Protein AF-A0A7C6FUR5-F1 (afdb_monomer)

Radius of gyration: 21.15 Å; Cα contacts (8 Å, |Δi|>4): 86; chains: 1; bounding box: 48×14×55 Å

Mean predicted aligned error: 9.31 Å

Solvent-accessible surface area (backbone atoms only — not comparable to full-atom values): 4460 Å² total; per-residue (Å²): 110,57,66,55,37,37,52,52,11,50,50,29,31,55,54,7,52,51,28,34,50,52,10,51,59,60,59,49,80,53,71,63,57,57,51,50,51,53,49,34,55,52,41,29,76,73,71,74,48,76,65,80,81,80,70,83,79,79,46,63,65,19,52,50,29,35,54,52,9,52,50,33,29,53,52,9,52,47,35,36,54,65,47,74,109

Structure (mmCIF, N/CA/C/O backbone):
data_AF-A0A7C6FUR5-F1
#
_entry.id   AF-A0A7C6FUR5-F1
#
loop_
_atom_site.group_PDB
_atom_site.id
_atom_site.type_symbol
_atom_site.label_atom_id
_atom_site.label_alt_id
_atom_site.label_comp_id
_atom_site.label_asym_id
_atom_site.label_entity_id
_atom_site.label_seq_id
_atom_site.pdbx_PDB_ins_code
_atom_site.Cartn_x
_atom_site.Cartn_y
_atom_site.Cartn_z
_atom_site.occupancy
_atom_site.B_iso_or_equiv
_atom_site.auth_seq_id
_atom_site.auth_comp_id
_atom_site.auth_asym_id
_atom_site.auth_atom_id
_atom_site.pdbx_PDB_model_num
ATOM 1 N N . MET A 1 1 ? 16.856 -9.602 -21.327 1.00 66.06 1 MET A N 1
ATOM 2 C CA . MET A 1 1 ? 17.192 -8.507 -20.378 1.00 66.06 1 MET A CA 1
ATOM 3 C C . MET A 1 1 ? 16.170 -7.364 -20.283 1.00 66.06 1 MET A C 1
ATOM 5 O O . MET A 1 1 ? 15.641 -7.174 -19.196 1.00 66.06 1 MET A O 1
ATOM 9 N N . LYS A 1 2 ? 15.881 -6.557 -21.327 1.00 73.31 2 LYS A N 1
ATOM 10 C CA . LYS A 1 2 ? 14.910 -5.432 -21.199 1.00 73.31 2 LYS A CA 1
ATOM 11 C C . LYS A 1 2 ? 13.496 -5.920 -20.836 1.00 73.31 2 LYS A C 1
ATOM 13 O O . LYS A 1 2 ? 12.879 -5.419 -19.905 1.00 73.31 2 LYS A O 1
ATOM 18 N N . THR A 1 3 ? 13.023 -6.975 -21.494 1.00 80.62 3 THR A N 1
ATOM 19 C CA . THR A 1 3 ? 11.700 -7.564 -21.230 1.00 80.62 3 THR A CA 1
ATOM 20 C C . THR A 1 3 ? 11.576 -8.142 -19.814 1.00 80.62 3 THR A C 1
ATOM 22 O O . THR A 1 3 ? 10.569 -7.913 -19.155 1.00 80.62 3 THR A O 1
ATOM 25 N N . GLU A 1 4 ? 12.616 -8.806 -19.296 1.00 82.81 4 GLU A N 1
ATOM 26 C CA . GLU A 1 4 ? 12.640 -9.331 -17.918 1.00 82.81 4 GLU A CA 1
ATOM 27 C C . GLU A 1 4 ? 12.498 -8.219 -16.870 1.00 82.81 4 GLU A C 1
ATOM 29 O O . GLU A 1 4 ? 11.731 -8.367 -15.925 1.00 82.81 4 GLU A O 1
ATOM 34 N N . LYS A 1 5 ? 13.179 -7.077 -17.047 1.00 83.31 5 LYS A N 1
ATOM 35 C CA . LYS A 1 5 ? 13.074 -5.937 -16.117 1.00 83.31 5 LYS A CA 1
ATOM 36 C C . LYS A 1 5 ? 11.675 -5.321 -16.110 1.00 83.31 5 LYS A C 1
ATOM 38 O O . LYS A 1 5 ? 11.198 -4.911 -15.054 1.00 83.31 5 LYS A O 1
ATOM 43 N N . ILE A 1 6 ? 11.011 -5.287 -17.266 1.00 87.88 6 ILE A N 1
ATOM 44 C CA . ILE A 1 6 ? 9.618 -4.837 -17.380 1.00 87.88 6 ILE A CA 1
ATOM 45 C C . ILE A 1 6 ? 8.683 -5.815 -16.662 1.00 87.88 6 ILE A C 1
ATOM 47 O O . ILE A 1 6 ? 7.832 -5.376 -15.894 1.00 87.88 6 ILE A O 1
ATOM 51 N N . ILE A 1 7 ? 8.866 -7.124 -16.860 1.00 91.44 7 ILE A N 1
ATOM 52 C CA . ILE A 1 7 ? 8.057 -8.165 -16.207 1.00 91.44 7 ILE A CA 1
ATOM 53 C C . ILE A 1 7 ? 8.234 -8.118 -14.684 1.00 91.44 7 ILE A C 1
ATOM 55 O O . ILE A 1 7 ? 7.245 -8.077 -13.959 1.00 91.44 7 ILE A O 1
ATOM 59 N N . ILE A 1 8 ? 9.475 -8.049 -14.194 1.00 90.56 8 ILE A N 1
ATOM 60 C CA . ILE A 1 8 ? 9.770 -7.915 -12.760 1.00 90.56 8 ILE A CA 1
ATOM 61 C C . ILE A 1 8 ? 9.123 -6.640 -12.205 1.00 90.56 8 ILE A C 1
ATOM 63 O O . ILE A 1 8 ? 8.496 -6.676 -11.150 1.00 90.56 8 ILE A O 1
ATOM 67 N N . GLY A 1 9 ? 9.217 -5.524 -12.932 1.00 90.88 9 GLY A N 1
ATOM 68 C CA . GLY A 1 9 ? 8.585 -4.271 -12.534 1.00 90.88 9 GLY A CA 1
ATOM 69 C C . GLY A 1 9 ? 7.060 -4.364 -12.437 1.00 90.88 9 GLY A C 1
ATOM 70 O O . GLY A 1 9 ? 6.482 -3.877 -11.470 1.00 90.88 9 GLY A O 1
ATOM 71 N N . LEU A 1 10 ? 6.411 -5.043 -13.387 1.00 93.56 10 LEU A N 1
ATOM 72 C CA . LEU A 1 10 ? 4.967 -5.289 -13.354 1.00 93.56 10 LEU A CA 1
ATOM 73 C C . LEU A 1 10 ? 4.563 -6.175 -12.170 1.00 93.56 10 LEU A C 1
ATOM 75 O O . LEU A 1 10 ? 3.593 -5.855 -11.487 1.00 93.5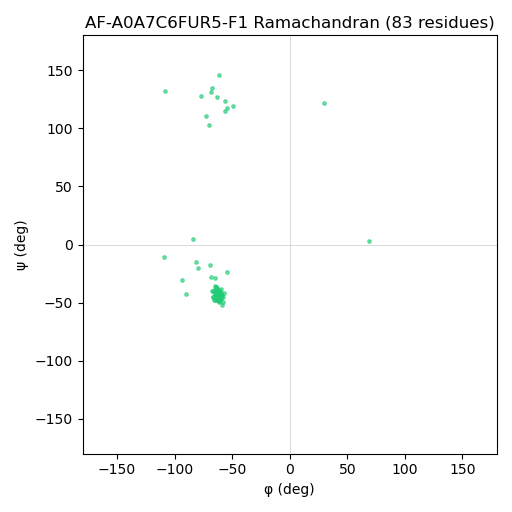6 10 LEU A O 1
ATOM 79 N N . ILE A 1 11 ? 5.321 -7.237 -11.881 1.00 94.88 11 ILE A N 1
ATOM 80 C CA . ILE A 1 11 ? 5.070 -8.105 -10.719 1.00 94.88 11 ILE A CA 1
ATOM 81 C C . ILE A 1 11 ? 5.167 -7.298 -9.420 1.00 94.88 11 ILE A C 1
ATOM 83 O O . ILE A 1 11 ? 4.274 -7.382 -8.581 1.00 94.88 11 ILE A O 1
ATOM 87 N N . LEU A 1 12 ? 6.209 -6.474 -9.270 1.00 94.06 12 LEU A N 1
ATOM 88 C CA . LEU A 1 12 ? 6.391 -5.619 -8.093 1.00 94.06 12 LEU A CA 1
ATOM 89 C C . LEU A 1 12 ? 5.228 -4.635 -7.905 1.00 94.06 12 LEU A C 1
ATOM 91 O O . LEU A 1 12 ? 4.789 -4.425 -6.777 1.00 94.06 12 LEU A O 1
ATOM 95 N N . ILE A 1 13 ? 4.696 -4.077 -8.997 1.00 94.12 13 ILE A N 1
ATOM 96 C CA . ILE A 1 13 ? 3.523 -3.195 -8.956 1.00 94.12 13 ILE A CA 1
ATOM 97 C C . ILE A 1 13 ? 2.274 -3.966 -8.513 1.00 94.12 13 ILE A C 1
ATOM 99 O O . ILE A 1 13 ? 1.564 -3.505 -7.624 1.00 94.12 13 ILE A O 1
ATOM 103 N N . ILE A 1 14 ? 2.011 -5.142 -9.092 1.00 96.31 14 ILE A N 1
ATOM 104 C CA . ILE A 1 14 ? 0.834 -5.960 -8.752 1.00 96.31 14 ILE A CA 1
ATOM 105 C C . ILE A 1 14 ? 0.871 -6.371 -7.277 1.00 96.31 14 ILE A C 1
ATOM 107 O O . ILE A 1 14 ? -0.107 -6.176 -6.556 1.00 96.31 14 ILE A O 1
ATOM 111 N N . VAL A 1 15 ? 2.008 -6.894 -6.809 1.00 95.00 15 VAL A N 1
ATOM 112 C CA . VAL A 1 15 ? 2.189 -7.277 -5.401 1.00 95.00 15 VAL A CA 1
ATOM 113 C C . VAL A 1 15 ? 2.093 -6.048 -4.494 1.00 95.00 15 VAL A C 1
ATOM 115 O O . VAL A 1 15 ? 1.444 -6.107 -3.453 1.00 95.00 15 VAL A O 1
ATOM 118 N N . GLY A 1 16 ? 2.672 -4.917 -4.905 1.00 94.31 16 GLY A N 1
ATOM 119 C CA . GLY A 1 16 ? 2.586 -3.654 -4.177 1.00 94.31 16 GLY A CA 1
ATOM 120 C C . GLY A 1 16 ? 1.144 -3.192 -3.961 1.00 94.31 16 GLY A C 1
ATOM 121 O O . GLY A 1 16 ? 0.743 -2.933 -2.826 1.00 94.31 16 GLY A O 1
ATOM 122 N N . PHE A 1 17 ? 0.332 -3.172 -5.022 1.00 94.25 17 PHE A N 1
ATOM 123 C CA . PHE A 1 17 ? -1.091 -2.838 -4.934 1.00 94.25 17 PHE A CA 1
ATOM 124 C C . PHE A 1 17 ? -1.886 -3.833 -4.088 1.00 94.25 17 PHE A C 1
ATOM 126 O O . PHE A 1 17 ? -2.761 -3.418 -3.328 1.00 94.25 17 PHE A O 1
ATOM 133 N N . PHE A 1 18 ? -1.569 -5.125 -4.168 1.00 95.06 18 PHE A N 1
ATOM 134 C CA . PHE A 1 18 ? -2.215 -6.135 -3.335 1.00 95.06 18 PHE A CA 1
ATOM 135 C C . PHE A 1 18 ? -1.954 -5.900 -1.838 1.00 95.06 18 PHE A C 1
ATOM 137 O O . PHE A 1 18 ? -2.885 -5.938 -1.036 1.00 95.06 18 PHE A O 1
ATOM 144 N N . LEU A 1 19 ? -0.714 -5.581 -1.452 1.00 93.12 19 LEU A N 1
ATOM 145 C CA . LEU A 1 19 ? -0.388 -5.254 -0.059 1.00 93.12 19 LEU A CA 1
ATOM 146 C C . LEU A 1 19 ? -1.060 -3.959 0.405 1.00 93.12 19 LEU A C 1
ATOM 148 O O . LEU A 1 19 ? -1.556 -3.907 1.529 1.00 93.12 19 LEU A O 1
ATOM 152 N N . LEU A 1 20 ? -1.137 -2.941 -0.459 1.00 92.38 20 LEU A N 1
ATOM 153 C CA . LEU A 1 20 ? -1.875 -1.712 -0.155 1.00 92.38 20 LEU A CA 1
ATOM 154 C C . LEU A 1 20 ? -3.353 -2.004 0.117 1.00 92.38 20 LEU A C 1
ATOM 156 O O . LEU A 1 20 ? -3.909 -1.499 1.089 1.00 92.38 20 LEU A O 1
ATOM 160 N N . TYR A 1 21 ? -3.972 -2.851 -0.704 1.00 92.44 21 TYR A N 1
ATOM 161 C CA . TYR A 1 21 ? -5.359 -3.271 -0.526 1.00 92.44 21 TYR A CA 1
ATOM 162 C C . TYR A 1 21 ? -5.568 -4.029 0.792 1.00 92.44 21 TYR A C 1
ATOM 164 O O . TYR A 1 21 ? -6.478 -3.702 1.554 1.00 92.44 21 TYR A O 1
ATOM 172 N N . MET A 1 22 ? -4.693 -4.988 1.105 1.00 88.88 22 MET A N 1
ATOM 173 C CA . MET A 1 22 ? -4.743 -5.748 2.360 1.00 88.88 22 MET A CA 1
ATOM 174 C C . MET A 1 22 ? -4.536 -4.854 3.589 1.00 88.88 22 MET A C 1
ATOM 176 O O . MET A 1 22 ? -5.253 -4.986 4.582 1.00 88.88 22 MET A O 1
ATOM 180 N N . GLY A 1 23 ? -3.580 -3.926 3.522 1.00 88.62 23 GLY A N 1
ATOM 181 C CA . GLY A 1 23 ? -3.341 -2.939 4.572 1.00 88.62 23 GLY A CA 1
ATOM 182 C C . GLY A 1 23 ? -4.542 -2.017 4.768 1.00 88.62 23 GLY A C 1
ATOM 183 O O . GLY A 1 23 ? -4.970 -1.799 5.897 1.00 88.62 23 GLY A O 1
ATOM 184 N N . TYR A 1 24 ? -5.148 -1.552 3.674 1.00 86.75 24 TYR A N 1
ATOM 185 C CA . TYR A 1 24 ? -6.347 -0.720 3.717 1.00 86.75 24 TYR A CA 1
ATOM 186 C C . TYR A 1 24 ? -7.536 -1.446 4.359 1.00 86.75 24 TYR A C 1
ATOM 188 O O . TYR A 1 24 ? -8.171 -0.887 5.250 1.00 86.75 24 TYR A O 1
ATOM 196 N N . GLN A 1 25 ? -7.799 -2.702 3.981 1.00 84.56 25 GLN A N 1
ATOM 197 C CA . GLN A 1 25 ? -8.862 -3.495 4.606 1.00 84.56 25 GLN A CA 1
ATOM 198 C C . GLN A 1 25 ? -8.622 -3.716 6.100 1.00 84.56 25 GLN A C 1
ATOM 200 O O . GLN A 1 25 ? -9.536 -3.547 6.902 1.00 84.56 25 GLN A O 1
ATOM 205 N N . LYS A 1 26 ? -7.388 -4.048 6.497 1.00 81.50 26 LYS A N 1
ATOM 206 C CA . LYS A 1 26 ? -7.044 -4.236 7.914 1.00 81.50 26 LYS A CA 1
ATOM 207 C C . LYS A 1 26 ? -7.176 -2.946 8.729 1.00 81.50 26 LYS A C 1
ATOM 209 O O . LYS A 1 26 ? -7.460 -3.032 9.918 1.00 81.50 26 LYS A O 1
ATOM 214 N N . MET A 1 27 ? -6.983 -1.779 8.111 1.00 79.31 27 MET A N 1
ATOM 215 C CA . MET A 1 27 ? -7.113 -0.476 8.768 1.00 79.31 27 MET A CA 1
ATOM 216 C C . MET A 1 27 ? -8.570 -0.016 8.911 1.00 79.31 27 MET A C 1
ATOM 218 O O . MET A 1 27 ? -8.849 0.852 9.739 1.00 79.31 27 MET A O 1
ATOM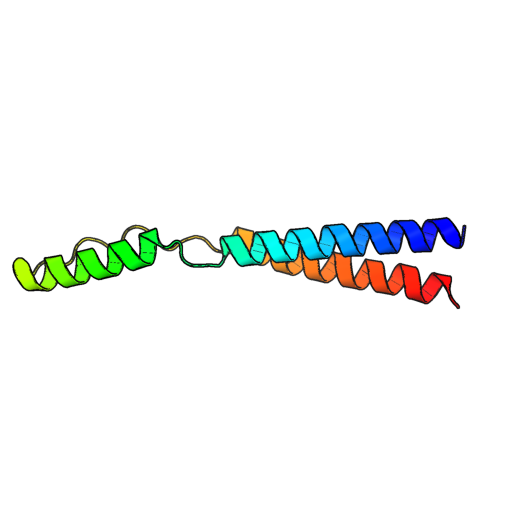 222 N N . GLN A 1 28 ? -9.503 -0.564 8.122 1.00 73.19 28 GLN A N 1
ATOM 223 C CA . GLN A 1 28 ? -10.910 -0.219 8.279 1.00 73.19 28 GLN A CA 1
ATOM 224 C C . GLN A 1 28 ? -11.446 -0.762 9.617 1.00 73.19 28 GLN A C 1
ATOM 226 O O . GLN A 1 28 ? -11.172 -1.915 9.977 1.00 73.19 28 GLN A O 1
ATOM 231 N N . PRO A 1 29 ? -12.197 0.064 10.370 1.00 62.62 29 PRO A N 1
ATOM 232 C CA . PRO A 1 29 ? -12.917 -0.413 11.539 1.00 62.62 29 PRO A CA 1
ATOM 233 C C . PRO A 1 29 ? -13.947 -1.435 11.067 1.00 62.62 29 PRO A C 1
ATOM 235 O O . PRO A 1 29 ? -14.728 -1.156 10.153 1.00 62.62 29 PRO A O 1
ATOM 238 N N . ASP A 1 30 ? -13.921 -2.626 11.663 1.00 67.88 30 ASP A N 1
ATOM 239 C CA . ASP A 1 30 ? -14.884 -3.666 11.318 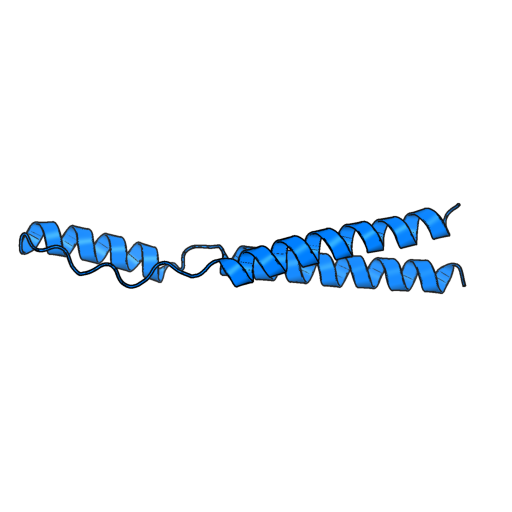1.00 67.88 30 ASP A CA 1
ATOM 240 C C . ASP A 1 30 ? -16.293 -3.145 11.638 1.00 67.88 30 ASP A C 1
ATOM 242 O O . ASP A 1 30 ? -16.494 -2.418 12.614 1.00 67.88 30 ASP A O 1
ATOM 246 N N . GLU A 1 31 ? -17.305 -3.518 10.850 1.00 65.44 31 GLU A N 1
ATOM 247 C CA . GLU A 1 31 ? -18.707 -3.154 11.135 1.00 65.44 31 GLU A CA 1
ATOM 248 C C . GLU A 1 31 ? -19.141 -3.569 12.552 1.00 65.44 31 GLU A C 1
ATOM 250 O O . GLU A 1 31 ? -20.023 -2.960 13.162 1.00 65.44 31 GLU A O 1
ATOM 255 N N . ILE A 1 32 ? -18.451 -4.564 13.110 1.00 64.88 32 ILE A N 1
ATOM 256 C CA . ILE A 1 32 ? -18.573 -5.038 14.485 1.00 64.88 32 ILE A CA 1
ATOM 257 C C . ILE A 1 32 ? -18.188 -3.945 15.495 1.00 64.88 32 ILE A C 1
ATOM 259 O O . ILE A 1 32 ? -18.890 -3.779 16.485 1.00 64.88 32 ILE A O 1
ATOM 263 N N . GLU A 1 33 ? -17.142 -3.151 15.247 1.00 68.62 33 GLU A N 1
ATOM 264 C CA . GLU A 1 33 ? -16.703 -2.061 16.134 1.00 68.62 33 GLU A CA 1
ATOM 265 C C . GLU A 1 33 ? -17.734 -0.920 16.162 1.00 68.62 33 GLU A C 1
ATOM 267 O O . GLU A 1 33 ? -18.078 -0.405 17.228 1.00 68.62 33 GLU A O 1
ATOM 272 N N . LYS A 1 34 ? -18.312 -0.586 14.998 1.00 70.06 34 LYS A N 1
ATOM 273 C CA . LYS A 1 34 ? -19.453 0.343 14.900 1.00 70.06 34 LYS A CA 1
ATOM 274 C C . LYS A 1 34 ? -20.686 -0.190 15.625 1.00 70.06 34 LYS A C 1
ATOM 276 O O . LYS A 1 34 ? -21.352 0.551 16.339 1.00 70.06 34 LYS A O 1
ATOM 281 N N . THR A 1 35 ? -20.994 -1.473 15.461 1.00 71.94 35 THR A N 1
ATOM 282 C CA . THR A 1 35 ? -22.159 -2.089 16.110 1.00 71.94 35 THR A CA 1
ATOM 283 C C . THR A 1 35 ? -21.977 -2.137 17.628 1.00 71.94 35 THR A C 1
ATOM 285 O O . THR A 1 35 ? -22.896 -1.808 18.375 1.00 71.94 35 THR A O 1
ATOM 288 N N . LEU A 1 36 ? -20.767 -2.448 18.099 1.00 73.25 36 LEU A N 1
ATOM 289 C CA . LEU A 1 36 ? -20.401 -2.411 19.513 1.00 73.25 36 LEU A CA 1
ATOM 290 C C . LEU A 1 36 ? -20.476 -0.998 20.096 1.00 73.25 36 LEU A C 1
ATOM 292 O O . LEU A 1 36 ? -20.909 -0.856 21.237 1.00 73.25 36 LEU A O 1
ATOM 296 N N . SER A 1 37 ? -20.112 0.046 19.340 1.00 75.25 37 SER A N 1
ATOM 297 C CA . SER A 1 37 ? -20.269 1.424 19.822 1.00 75.25 37 SER A CA 1
ATOM 298 C C . SER A 1 37 ? -21.744 1.778 20.024 1.00 75.25 37 SER A C 1
ATOM 300 O O . SER A 1 37 ? -22.092 2.335 21.060 1.00 75.25 37 SER A O 1
ATOM 302 N N . VAL A 1 38 ? -22.619 1.386 19.090 1.00 81.44 38 VAL A N 1
ATOM 303 C CA . VAL A 1 38 ? -24.073 1.600 19.196 1.00 81.44 38 VAL A CA 1
ATOM 304 C C . VAL A 1 38 ? -24.665 0.831 20.381 1.00 81.44 38 VAL A C 1
ATOM 306 O O . VAL A 1 38 ? -25.469 1.382 21.129 1.00 81.44 38 VAL A O 1
ATOM 309 N N . ILE A 1 39 ? -24.247 -0.422 20.595 1.00 79.69 39 ILE A N 1
ATOM 310 C CA . ILE A 1 39 ? -24.680 -1.226 21.749 1.00 79.69 39 ILE A CA 1
ATOM 311 C C . ILE A 1 39 ? -24.197 -0.600 23.062 1.00 79.69 39 ILE A C 1
ATOM 313 O O . ILE A 1 39 ? -24.950 -0.566 24.035 1.00 79.69 39 ILE A O 1
ATOM 317 N N . ASN A 1 40 ? -22.969 -0.082 23.099 1.00 79.88 40 ASN A N 1
ATOM 318 C CA . ASN A 1 40 ? -22.435 0.584 24.282 1.00 79.88 40 ASN A CA 1
ATOM 319 C C . ASN A 1 40 ? -23.204 1.874 24.605 1.00 79.88 40 ASN A C 1
ATOM 321 O O . ASN A 1 40 ? -23.574 2.080 25.757 1.00 79.88 40 ASN A O 1
ATOM 325 N N . ASP A 1 41 ? -23.513 2.699 23.601 1.00 82.94 41 ASP A N 1
ATOM 326 C CA . ASP A 1 41 ? -24.319 3.914 23.783 1.00 82.94 41 ASP A CA 1
ATOM 327 C C . ASP A 1 41 ? -25.741 3.580 24.260 1.00 82.94 41 ASP A C 1
ATOM 329 O O . ASP A 1 41 ? -26.273 4.223 25.168 1.00 82.94 41 ASP A O 1
ATOM 333 N N . PHE A 1 42 ? -26.346 2.527 23.703 1.00 83.75 42 PHE A N 1
ATOM 334 C CA . PHE A 1 42 ? -27.657 2.042 24.129 1.00 83.75 42 PHE A CA 1
ATOM 335 C C . PHE A 1 42 ? -27.644 1.513 25.571 1.00 83.75 42 PHE A C 1
ATOM 337 O O . PHE A 1 42 ? -28.498 1.886 26.375 1.00 83.75 42 PHE A O 1
ATOM 344 N N 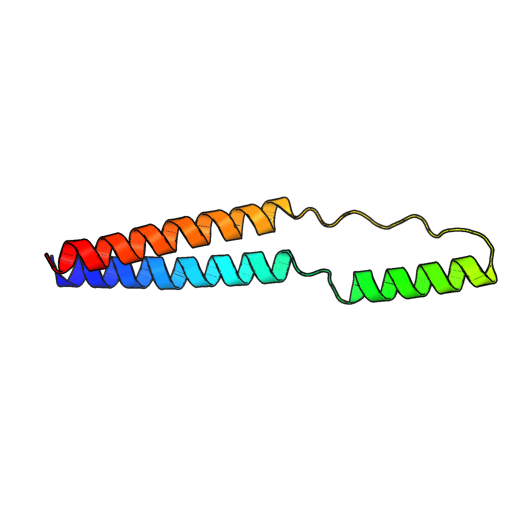. SER A 1 43 ? -26.650 0.695 25.928 1.00 82.62 43 SER A N 1
ATOM 345 C CA . SER A 1 43 ? -26.472 0.183 27.291 1.00 82.62 43 SER A CA 1
ATOM 346 C C . SER A 1 43 ? -26.244 1.314 28.286 1.00 82.62 43 SER A C 1
ATOM 348 O O . SER A 1 43 ? -26.910 1.356 29.316 1.00 82.62 43 SER A O 1
ATOM 350 N N . LYS A 1 44 ? -25.368 2.272 27.964 1.00 81.94 44 LYS A N 1
ATOM 351 C CA . LYS A 1 44 ? -25.093 3.441 28.807 1.00 81.94 44 LYS A CA 1
ATOM 352 C C . LYS A 1 44 ? -26.364 4.237 29.101 1.00 81.94 44 LYS A C 1
ATOM 354 O O . LYS A 1 44 ? -26.573 4.639 30.243 1.00 81.94 44 LYS A O 1
ATOM 359 N N . ASN A 1 45 ? -27.229 4.416 28.102 1.00 83.38 45 ASN A N 1
ATOM 360 C CA . ASN A 1 45 ? -28.510 5.105 28.273 1.00 83.38 45 ASN A CA 1
ATOM 361 C C . ASN A 1 45 ? -29.513 4.329 29.143 1.00 83.38 45 ASN A C 1
ATOM 363 O O . ASN A 1 45 ? -30.358 4.952 29.779 1.00 83.38 45 ASN A O 1
ATOM 367 N N . LEU A 1 46 ? -29.438 2.995 29.183 1.00 82.81 46 LEU A N 1
ATOM 368 C CA . LEU A 1 46 ? -30.365 2.161 29.956 1.00 82.81 46 LEU A CA 1
ATOM 369 C C . LEU A 1 46 ? -29.899 1.882 31.385 1.00 82.81 46 LEU A C 1
ATOM 371 O O . LEU A 1 46 ? -30.710 1.898 32.306 1.00 82.81 46 LEU A O 1
ATOM 375 N N . THR A 1 47 ? -28.617 1.578 31.576 1.00 81.62 47 THR A N 1
ATOM 376 C CA . THR A 1 47 ? -28.082 1.091 32.857 1.00 81.62 47 THR A CA 1
ATOM 377 C C . THR A 1 47 ? -27.203 2.116 33.566 1.00 81.62 47 THR A C 1
ATOM 379 O O . THR A 1 47 ? -26.847 1.914 34.726 1.00 81.62 47 THR A O 1
ATOM 382 N N . GLY A 1 48 ? -26.827 3.210 32.893 1.00 80.19 48 GLY A N 1
ATOM 383 C CA . GLY A 1 48 ? -25.880 4.201 33.409 1.00 80.19 48 GLY A CA 1
ATOM 384 C C . GLY A 1 48 ? -24.438 3.689 33.512 1.00 80.19 48 GLY A C 1
ATOM 385 O O . GLY A 1 48 ? -23.568 4.423 33.977 1.00 80.19 48 GLY A O 1
ATOM 386 N N . GLN A 1 49 ? -24.168 2.451 33.085 1.00 71.62 49 GLN A N 1
ATOM 387 C CA . GLN A 1 49 ? -22.849 1.827 33.139 1.00 71.62 49 GLN A CA 1
ATOM 388 C C . GLN A 1 49 ? -22.255 1.705 31.732 1.00 71.62 49 GLN A C 1
ATOM 390 O O . GLN A 1 49 ? -22.917 1.247 30.799 1.00 71.62 49 GLN A O 1
ATOM 395 N N . GLU A 1 50 ? -20.996 2.120 31.576 1.00 67.38 50 GLU A N 1
ATOM 396 C CA . GLU A 1 50 ? -20.247 1.930 30.331 1.00 67.38 50 GLU A CA 1
ATOM 397 C C . GLU A 1 50 ? -19.769 0.479 30.232 1.00 67.38 50 GLU A C 1
ATOM 399 O O . GLU A 1 50 ? -19.126 -0.036 31.150 1.00 67.38 50 GLU A O 1
ATOM 404 N N . ILE A 1 51 ? -20.057 -0.181 29.108 1.00 67.31 51 ILE A N 1
ATOM 405 C CA . ILE A 1 51 ? -19.479 -1.491 28.811 1.00 67.31 51 ILE A CA 1
ATOM 406 C C . ILE A 1 51 ? -17.977 -1.267 28.572 1.00 67.31 51 ILE A C 1
ATOM 408 O O . ILE A 1 51 ? -17.609 -0.358 27.816 1.00 67.31 51 ILE A O 1
ATOM 412 N N . PRO A 1 52 ? -17.081 -2.055 29.196 1.00 63.28 52 PRO A N 1
ATOM 413 C CA . PRO A 1 52 ? -15.649 -1.907 28.982 1.00 63.28 52 PRO A CA 1
ATOM 414 C C . PRO A 1 52 ? -15.328 -2.036 27.490 1.00 63.28 52 PRO A C 1
ATOM 416 O O . PRO A 1 52 ? -15.679 -3.028 26.849 1.00 63.28 52 PRO A O 1
ATOM 419 N N . LYS A 1 53 ? -14.672 -1.010 26.929 1.00 62.38 53 LYS A N 1
ATOM 420 C CA . LYS A 1 53 ? -14.276 -0.978 25.516 1.00 62.38 53 LYS A CA 1
ATOM 421 C C . LYS A 1 53 ? -13.413 -2.200 25.205 1.00 62.38 53 LYS A C 1
ATOM 423 O O . LYS A 1 53 ? -12.304 -2.327 25.722 1.00 62.38 53 LYS A O 1
ATOM 428 N N . VAL A 1 54 ? -13.915 -3.080 24.345 1.00 60.12 54 VAL A N 1
ATOM 429 C CA . VAL A 1 54 ? -13.147 -4.216 23.840 1.00 60.12 54 VAL A CA 1
ATOM 430 C C . VAL A 1 54 ? -12.112 -3.675 22.850 1.00 60.12 54 VAL A C 1
ATOM 432 O O . VAL A 1 54 ? -12.474 -3.144 21.811 1.00 60.12 54 VAL A O 1
ATOM 435 N N . TYR A 1 55 ? -10.846 -3.743 23.273 1.00 56.59 55 TYR A N 1
ATOM 436 C CA . TYR A 1 55 ? -9.571 -3.626 22.551 1.00 56.59 55 TYR A CA 1
ATOM 437 C C . TYR A 1 55 ? -9.480 -2.744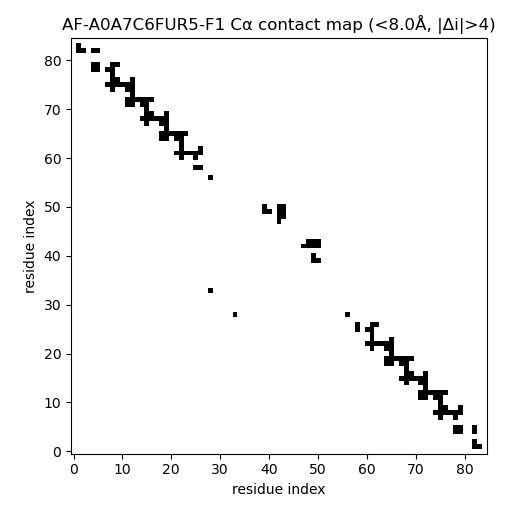 21.290 1.00 56.59 55 TYR A C 1
ATOM 439 O O . TYR A 1 55 ? -10.059 -3.032 20.252 1.00 56.59 55 TYR A O 1
ATOM 447 N N . LYS A 1 56 ? -8.568 -1.756 21.350 1.00 59.03 56 LYS A N 1
ATOM 448 C CA . LYS A 1 56 ? -7.984 -1.090 20.172 1.00 59.03 56 LYS A CA 1
ATOM 449 C C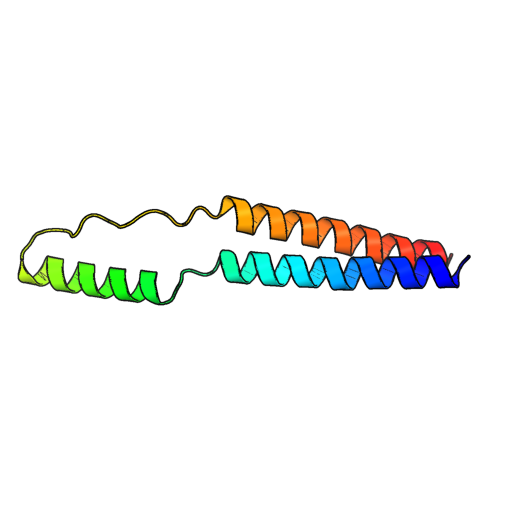 . LYS A 1 56 ? -7.486 -2.150 19.185 1.00 59.03 56 LYS A C 1
ATOM 451 O O . LYS A 1 56 ? -6.564 -2.893 19.524 1.00 59.03 56 LYS A O 1
ATOM 456 N N . LYS A 1 57 ? -8.040 -2.168 17.971 1.00 65.25 57 LYS A N 1
ATOM 457 C CA . LYS A 1 57 ? -7.476 -2.912 16.839 1.00 65.25 57 LYS A CA 1
ATOM 458 C C . LYS A 1 57 ? -6.015 -2.478 16.648 1.00 65.25 57 LYS A C 1
ATOM 460 O O . LYS A 1 57 ? -5.731 -1.293 16.456 1.00 65.25 57 LYS A O 1
ATOM 465 N N . ASP A 1 58 ? -5.081 -3.417 16.799 1.00 73.50 58 ASP A N 1
ATOM 466 C CA . ASP A 1 58 ? -3.665 -3.158 16.549 1.00 73.50 58 ASP A CA 1
ATOM 467 C C . AS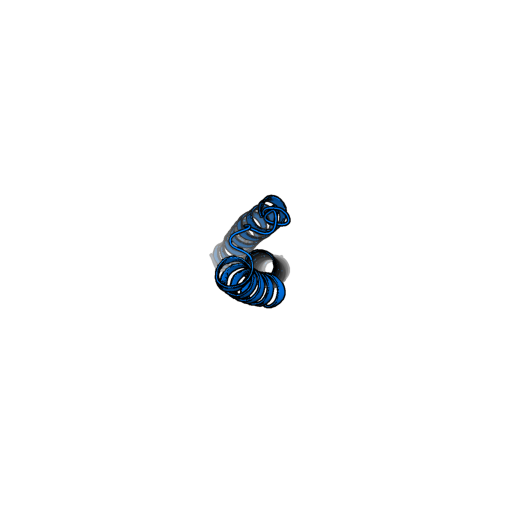P A 1 58 ? -3.460 -2.984 15.040 1.00 73.50 58 ASP A C 1
ATOM 469 O O . ASP A 1 58 ? -3.455 -3.940 14.264 1.00 73.50 58 ASP A O 1
ATOM 473 N N . ASN A 1 59 ? -3.320 -1.729 14.620 1.00 81.69 59 ASN A N 1
ATOM 474 C CA . ASN A 1 59 ? -3.163 -1.361 13.217 1.00 81.69 59 ASN A CA 1
ATOM 475 C C . ASN A 1 59 ? -1.709 -1.477 12.733 1.00 81.69 59 ASN A C 1
ATOM 477 O O . ASN A 1 59 ? -1.421 -1.106 11.594 1.00 81.69 59 ASN A O 1
ATOM 481 N N . THR A 1 60 ? -0.784 -1.980 13.558 1.00 86.12 60 THR A N 1
ATOM 482 C CA . THR A 1 60 ? 0.636 -2.101 13.199 1.00 86.12 60 THR A CA 1
ATOM 483 C C . THR A 1 60 ? 0.820 -2.945 11.941 1.00 86.12 60 THR A C 1
ATOM 485 O O . THR A 1 60 ? 1.508 -2.524 11.012 1.00 86.12 60 THR A O 1
ATOM 488 N N . GLU A 1 61 ? 0.140 -4.091 11.846 1.00 84.38 61 GLU A N 1
ATOM 489 C CA . GLU A 1 61 ? 0.193 -4.931 10.644 1.00 84.38 61 GLU A CA 1
ATOM 490 C C . GLU A 1 61 ? -0.342 -4.204 9.406 1.00 84.38 61 GLU A C 1
ATOM 492 O O . GLU A 1 61 ? 0.261 -4.272 8.335 1.00 84.38 61 GLU A O 1
ATOM 497 N N . ALA A 1 62 ? -1.455 -3.478 9.549 1.00 86.75 62 ALA A N 1
ATOM 498 C CA . ALA A 1 62 ? -2.051 -2.711 8.460 1.00 86.75 62 ALA A CA 1
ATOM 499 C C . ALA A 1 62 ? -1.065 -1.664 7.919 1.00 86.75 62 ALA A C 1
ATOM 501 O O . ALA A 1 62 ? -0.857 -1.565 6.710 1.00 86.75 62 ALA A O 1
ATOM 502 N N . ILE A 1 63 ? -0.400 -0.939 8.821 1.00 90.12 63 ILE A N 1
ATOM 503 C CA . ILE A 1 63 ? 0.613 0.067 8.489 1.00 90.12 63 ILE A CA 1
ATOM 504 C C . ILE A 1 63 ? 1.820 -0.577 7.797 1.00 90.12 63 ILE A C 1
ATOM 506 O O . ILE A 1 63 ? 2.298 -0.048 6.792 1.00 90.12 63 ILE A O 1
ATOM 510 N N . ILE A 1 64 ? 2.290 -1.733 8.278 1.00 91.88 64 ILE A N 1
ATOM 511 C CA . ILE A 1 64 ? 3.397 -2.470 7.650 1.00 91.88 64 ILE A CA 1
ATOM 512 C C . ILE A 1 64 ? 3.041 -2.853 6.209 1.00 91.88 64 ILE A C 1
ATOM 514 O O . ILE A 1 64 ? 3.834 -2.602 5.299 1.00 91.88 64 ILE A O 1
ATOM 518 N N . PHE A 1 65 ? 1.845 -3.403 5.975 1.00 92.00 65 PHE A N 1
ATOM 519 C CA . PHE A 1 65 ? 1.397 -3.752 4.625 1.00 92.00 65 PHE A CA 1
ATOM 520 C C . PHE A 1 65 ? 1.300 -2.530 3.709 1.00 92.00 65 PHE A C 1
ATOM 522 O O . PHE A 1 65 ? 1.720 -2.602 2.553 1.00 92.00 65 PHE A O 1
ATOM 529 N N . LEU A 1 66 ? 0.828 -1.392 4.229 1.00 92.38 66 LEU A N 1
ATOM 530 C CA . LEU A 1 66 ? 0.757 -0.148 3.464 1.00 92.38 66 LEU A CA 1
ATOM 531 C C . LEU A 1 66 ? 2.150 0.350 3.043 1.00 92.38 66 LEU A C 1
ATOM 533 O O . LEU A 1 66 ? 2.368 0.664 1.872 1.00 92.38 66 LEU A O 1
ATOM 537 N N . ILE A 1 67 ? 3.109 0.382 3.973 1.00 93.94 67 ILE A N 1
ATOM 538 C CA . ILE A 1 67 ? 4.481 0.838 3.702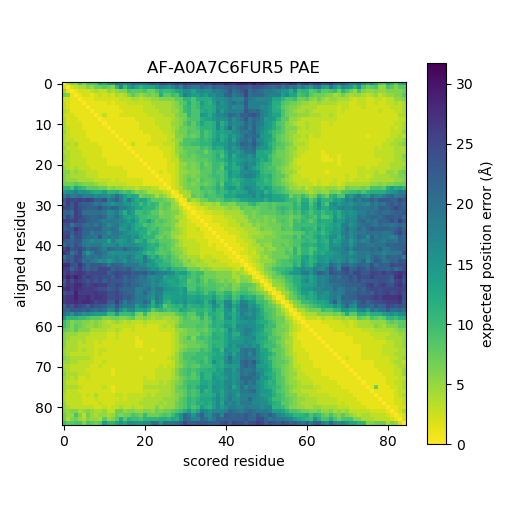 1.00 93.94 67 ILE A CA 1
ATOM 539 C C . ILE A 1 67 ? 5.177 -0.096 2.706 1.00 93.94 67 ILE A C 1
ATOM 541 O O . ILE A 1 67 ? 5.749 0.372 1.720 1.00 93.94 67 ILE A O 1
ATOM 545 N N . LEU A 1 68 ? 5.103 -1.413 2.925 1.00 93.19 68 LEU A N 1
ATOM 546 C CA . LEU A 1 68 ? 5.701 -2.398 2.020 1.00 93.19 68 LEU A CA 1
ATOM 547 C C . LEU A 1 68 ? 5.091 -2.316 0.617 1.00 93.19 68 LEU A C 1
ATOM 549 O O . LEU A 1 68 ? 5.824 -2.340 -0.373 1.00 93.19 68 LEU A O 1
ATOM 553 N N . GLY A 1 69 ? 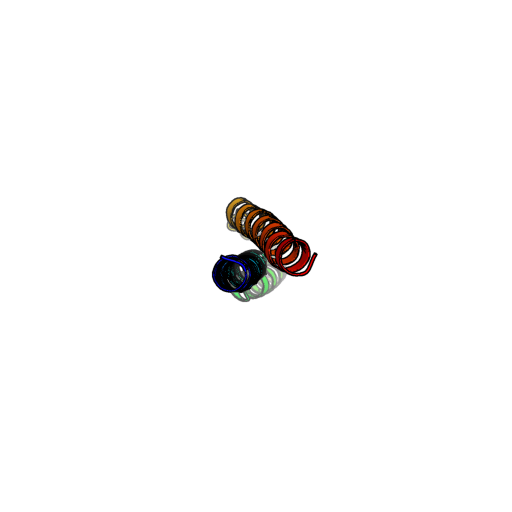3.768 -2.157 0.524 1.00 93.19 69 GLY A N 1
ATOM 554 C CA . GLY A 1 69 ? 3.072 -2.007 -0.749 1.00 93.19 69 GLY A CA 1
ATOM 555 C C . GLY A 1 69 ? 3.506 -0.762 -1.531 1.00 93.19 69 GLY A C 1
ATOM 556 O O . GLY A 1 69 ? 3.760 -0.838 -2.738 1.00 93.19 69 GLY A O 1
ATOM 557 N N . LEU A 1 70 ? 3.682 0.368 -0.839 1.00 94.12 70 LEU A N 1
ATOM 558 C CA . LEU A 1 70 ? 4.215 1.610 -1.411 1.00 94.12 70 LEU A CA 1
ATOM 559 C C . LEU A 1 70 ? 5.643 1.432 -1.937 1.00 94.12 70 LEU A C 1
ATOM 561 O O . LEU A 1 70 ? 5.927 1.796 -3.080 1.00 94.12 70 LEU A O 1
ATOM 565 N N . ILE A 1 71 ? 6.527 0.831 -1.135 1.00 95.62 71 ILE A N 1
ATOM 566 C CA . ILE A 1 71 ? 7.924 0.587 -1.513 1.00 95.62 71 ILE A CA 1
ATOM 567 C C . ILE A 1 71 ? 7.989 -0.281 -2.774 1.00 95.62 71 ILE A C 1
ATOM 569 O O . ILE A 1 71 ? 8.628 0.110 -3.754 1.00 95.62 71 ILE A O 1
ATOM 573 N N . LEU A 1 72 ? 7.297 -1.424 -2.791 1.00 93.12 72 LEU A N 1
ATOM 574 C CA . LEU A 1 72 ? 7.300 -2.336 -3.941 1.00 93.12 72 LEU A CA 1
ATOM 575 C C . LEU A 1 72 ? 6.766 -1.665 -5.208 1.00 93.12 72 LEU A C 1
ATOM 577 O O . LEU A 1 72 ? 7.367 -1.811 -6.272 1.00 93.12 72 LEU A O 1
ATOM 581 N N . SER A 1 73 ? 5.707 -0.863 -5.088 1.00 91.81 73 SER A N 1
ATOM 582 C CA . SER A 1 73 ? 5.151 -0.114 -6.217 1.00 91.81 73 SER A CA 1
ATOM 583 C C . SER A 1 73 ? 6.180 0.857 -6.804 1.00 91.81 73 SER A C 1
ATOM 585 O O . SER A 1 73 ? 6.401 0.868 -8.016 1.00 91.81 73 SER A O 1
ATOM 587 N N . VAL A 1 74 ? 6.884 1.620 -5.958 1.00 95.25 74 VAL A N 1
ATOM 588 C CA . VAL A 1 74 ? 7.936 2.560 -6.389 1.00 95.25 74 VAL A CA 1
ATOM 589 C C . VAL A 1 74 ? 9.091 1.832 -7.079 1.00 95.25 74 VAL A C 1
ATOM 591 O O . VAL A 1 74 ? 9.530 2.251 -8.153 1.00 95.25 74 VAL A O 1
ATOM 594 N N . PHE A 1 75 ? 9.575 0.728 -6.505 1.00 93.38 75 PHE A N 1
ATOM 595 C CA . PHE A 1 75 ? 10.632 -0.076 -7.125 1.00 93.38 75 PHE A CA 1
ATOM 596 C C . PHE A 1 75 ? 10.181 -0.698 -8.449 1.00 93.38 75 PHE A C 1
ATOM 598 O O . PHE A 1 75 ? 10.963 -0.730 -9.401 1.00 93.38 75 PHE A O 1
ATOM 605 N N . GLY A 1 76 ? 8.920 -1.121 -8.546 1.00 91.25 76 GLY A N 1
ATOM 606 C CA . GLY A 1 76 ? 8.337 -1.633 -9.778 1.00 91.25 76 GLY A CA 1
ATOM 607 C C . GLY A 1 76 ? 8.279 -0.579 -10.885 1.00 91.25 76 GLY A C 1
ATOM 608 O O . GLY A 1 76 ? 8.780 -0.815 -11.987 1.00 91.25 76 GLY A O 1
ATOM 609 N N . PHE A 1 77 ? 7.789 0.630 -10.583 1.00 91.88 77 PHE A N 1
ATOM 610 C CA . PHE A 1 77 ? 7.820 1.755 -11.526 1.00 91.88 77 PHE A CA 1
ATOM 611 C C . PHE A 1 77 ? 9.245 2.119 -11.940 1.00 91.88 77 PHE A C 1
ATOM 613 O O . PHE A 1 77 ? 9.509 2.342 -13.123 1.00 91.88 77 PHE A O 1
ATOM 620 N N . ARG A 1 78 ? 10.185 2.126 -10.987 1.00 91.50 78 ARG A N 1
ATOM 621 C CA . ARG A 1 78 ? 11.601 2.384 -11.259 1.00 91.50 78 ARG A CA 1
ATOM 622 C C . ARG A 1 78 ? 12.188 1.335 -12.206 1.00 91.50 78 ARG A C 1
ATOM 624 O O . ARG A 1 78 ? 12.870 1.709 -13.157 1.00 91.50 78 ARG A O 1
ATOM 631 N N . ALA A 1 79 ? 11.903 0.051 -11.996 1.00 88.94 79 ALA A N 1
ATOM 632 C CA . ALA A 1 79 ? 12.369 -1.029 -12.865 1.00 88.94 79 ALA A CA 1
ATOM 633 C C . ALA A 1 79 ? 11.850 -0.876 -14.306 1.00 88.94 79 ALA A C 1
ATOM 635 O O . ALA A 1 79 ? 12.623 -1.015 -15.256 1.00 88.94 79 ALA A O 1
ATOM 636 N N . ILE A 1 80 ? 10.575 -0.502 -14.474 1.00 89.94 80 ILE A N 1
ATOM 637 C CA . ILE A 1 80 ? 9.989 -0.229 -15.795 1.00 89.94 80 ILE A CA 1
ATOM 638 C C . ILE A 1 80 ? 10.633 1.010 -16.432 1.00 89.94 80 ILE A C 1
ATOM 640 O O . ILE A 1 80 ? 11.006 0.973 -17.605 1.00 89.94 80 ILE A O 1
ATOM 644 N N . TYR A 1 81 ? 10.803 2.093 -15.670 1.00 89.75 81 TYR A N 1
ATOM 645 C CA . TYR A 1 81 ? 11.381 3.346 -16.158 1.00 89.75 81 TYR A CA 1
ATOM 646 C C . TYR A 1 81 ? 12.825 3.166 -16.651 1.00 89.75 81 TYR A C 1
ATOM 648 O O . TYR A 1 81 ? 13.145 3.526 -17.784 1.00 89.75 81 TYR A O 1
ATOM 656 N N . TYR A 1 82 ? 13.685 2.533 -15.845 1.00 87.31 82 TYR A N 1
ATOM 657 C CA . TYR A 1 82 ? 15.079 2.254 -16.215 1.00 87.31 82 TYR A CA 1
ATOM 658 C C . TYR A 1 82 ? 15.226 1.216 -17.326 1.00 87.31 82 TYR A C 1
ATOM 660 O O . TYR A 1 82 ? 16.295 1.117 -17.912 1.00 87.31 82 TYR A O 1
ATOM 668 N N . SER A 1 83 ? 14.197 0.418 -17.611 1.00 83.25 83 SER A N 1
ATOM 669 C CA . SER A 1 83 ? 14.239 -0.506 -18.743 1.00 83.25 83 SER A CA 1
ATOM 670 C C . SER A 1 83 ? 13.919 0.166 -20.084 1.00 83.25 83 SER A C 1
ATOM 672 O O . SER A 1 83 ? 14.141 -0.453 -21.131 1.00 83.25 83 SER A O 1
ATOM 674 N N . ARG A 1 84 ? 13.347 1.378 -20.066 1.00 73.69 84 ARG A N 1
ATOM 675 C CA . ARG A 1 84 ? 12.979 2.139 -21.271 1.00 73.69 84 ARG A CA 1
ATOM 676 C C . ARG A 1 84 ? 14.063 3.122 -21.719 1.00 73.69 84 ARG A C 1
ATOM 678 O O . ARG A 1 84 ? 14.155 3.367 -22.919 1.00 73.69 84 ARG A O 1
ATOM 685 N N . ARG A 1 85 ? 14.851 3.665 -20.785 1.00 69.31 85 ARG A N 1
ATOM 686 C CA . ARG A 1 85 ? 16.116 4.361 -21.084 1.00 69.31 85 ARG A CA 1
ATOM 687 C C . ARG A 1 85 ? 17.227 3.352 -21.362 1.00 69.31 85 ARG A C 1
ATOM 689 O O . ARG A 1 85 ? 18.085 3.677 -22.203 1.00 69.31 85 ARG A O 1
#

pLDDT: mean 82.72, std 10.8, range [56.59, 96.31]

Nearest PDB structures (foldseek):
  7a0g-assembly1_DDD  TM=7.015E-01  e=4.334E+00  Serratia marcescens
  7a0g-assembly1_III  TM=7.346E-01  e=8.546E+00  Serratia marcescens
  7a0g-assembly1_JJJ  TM=4.079E-01  e=5.435E+00  Serratia marcescens
  3a7m-assembly1_B  TM=3.405E-01  e=6.815E+00  Salmonella enterica subsp. enterica serovar Typhimurium

Secondary structure (DSSP, 8-state):
-HHHHHHHHHHHHHHHHHHHHHHHHHHSPPHHHHHHHHHHHHHHHHHS-PPP-------HHHHHHHHHHHHHHHHHHHHHHHHH-

Sequence (85 aa):
MKTEKIIIGLILIIVGFFLLYMGYQKMQPDEIEKTLSVINDFSKNLTGQEIPKVYKKDNTEAIIFLILGLILSVFGFRAIYYSRR

Foldseek 3Di:
DLVVLLVQLVVLLVQLVVLLVVLVVLPDDPVVLVVVVVVQVVCCVVPVDGDPRDDDRPSVSSVVSNVSSVVSNVSSVVSNVVSVD